Protein AF-A0A434H8F1-F1 (afdb_monomer_lite)

pLDDT: mean 78.07, std 8.5, range [46.41, 91.88]

Structure (mmCIF, N/CA/C/O backbone):
data_AF-A0A434H8F1-F1
#
_entry.id   AF-A0A434H8F1-F1
#
loop_
_atom_site.group_PDB
_atom_site.id
_atom_site.type_symbol
_atom_site.label_atom_id
_atom_site.label_alt_id
_atom_site.label_comp_id
_atom_site.label_asym_id
_atom_site.label_entity_id
_atom_site.label_seq_id
_atom_site.pdbx_PDB_ins_code
_atom_site.Cartn_x
_atom_site.Cartn_y
_atom_site.Cartn_z
_atom_site.occupancy
_atom_site.B_iso_or_equiv
_atom_site.auth_seq_id
_atom_site.auth_comp_id
_atom_site.auth_asym_id
_atom_site.auth_atom_id
_atom_site.pdbx_PDB_model_num
ATOM 1 N N . MET A 1 1 ? -25.287 5.120 39.510 1.00 46.41 1 MET A N 1
ATOM 2 C CA . MET A 1 1 ? -24.272 5.401 38.469 1.00 46.41 1 MET A CA 1
ATOM 3 C C . MET A 1 1 ? -24.738 4.773 37.165 1.00 46.41 1 MET A C 1
ATOM 5 O O . MET A 1 1 ? -24.973 3.571 37.149 1.00 46.41 1 MET A O 1
ATOM 9 N N . ALA A 1 2 ? -24.946 5.559 36.106 1.00 62.62 2 ALA A N 1
ATOM 10 C CA . ALA A 1 2 ? -25.334 5.015 34.805 1.00 62.62 2 ALA A CA 1
ATOM 11 C C . ALA A 1 2 ? -24.105 4.380 34.135 1.00 62.62 2 ALA A C 1
ATOM 13 O O . ALA A 1 2 ? -23.094 5.046 33.920 1.00 62.62 2 ALA A O 1
ATOM 14 N N . LYS A 1 3 ? -24.167 3.077 33.854 1.00 69.75 3 LYS A N 1
ATOM 15 C CA . LYS A 1 3 ? -23.078 2.332 33.213 1.00 69.75 3 LYS A CA 1
ATOM 16 C C . LYS A 1 3 ? -23.099 2.657 31.719 1.00 69.75 3 LYS A C 1
ATOM 18 O O . LYS A 1 3 ? -24.085 2.356 31.050 1.00 69.75 3 LYS A O 1
ATOM 23 N N . PHE A 1 4 ? -22.042 3.277 31.198 1.00 72.81 4 PHE A N 1
ATOM 24 C CA . PHE A 1 4 ? -21.934 3.573 29.769 1.00 72.81 4 PHE A CA 1
ATOM 25 C C . PHE A 1 4 ? -21.823 2.246 29.000 1.00 72.81 4 PHE A C 1
ATOM 27 O O . PHE A 1 4 ? -20.783 1.592 28.987 1.00 72.81 4 PHE A O 1
ATOM 34 N N . GLN A 1 5 ? -22.943 1.786 28.444 1.00 77.12 5 GLN A N 1
ATOM 35 C CA . GLN A 1 5 ? -23.053 0.537 27.694 1.00 77.12 5 GLN A CA 1
ATOM 36 C C . GLN A 1 5 ? -23.181 0.885 26.212 1.00 77.12 5 GLN A C 1
ATOM 38 O O . GLN A 1 5 ? -24.273 1.143 25.703 1.00 77.12 5 GLN A O 1
ATOM 43 N N . ILE A 1 6 ? -22.048 0.921 25.512 1.00 83.44 6 ILE A N 1
ATOM 44 C CA . ILE A 1 6 ? -22.036 1.027 24.054 1.00 83.44 6 ILE A CA 1
ATOM 45 C C . ILE A 1 6 ? -22.315 -0.358 23.469 1.00 83.44 6 ILE A C 1
ATOM 47 O O . ILE A 1 6 ? -21.645 -1.337 23.798 1.00 83.44 6 ILE A O 1
ATOM 51 N N . SER A 1 7 ? -23.327 -0.459 22.605 1.00 87.69 7 SER A N 1
ATOM 52 C CA . SER A 1 7 ? -23.580 -1.709 21.892 1.00 87.69 7 SER A CA 1
ATOM 53 C C . SER A 1 7 ? -22.547 -1.888 20.782 1.00 87.69 7 SER A C 1
ATOM 55 O O . SER A 1 7 ? -22.160 -0.922 20.119 1.00 87.69 7 SER A O 1
ATOM 57 N N . ARG A 1 8 ? -22.140 -3.138 20.529 1.00 88.81 8 ARG A N 1
ATOM 58 C CA . ARG A 1 8 ? -21.187 -3.475 19.458 1.00 88.81 8 ARG A CA 1
ATOM 59 C C . ARG A 1 8 ? -21.612 -2.893 18.106 1.00 88.81 8 ARG A C 1
ATOM 61 O O . ARG A 1 8 ? -20.768 -2.402 17.371 1.00 88.81 8 ARG A O 1
ATOM 68 N N . ARG A 1 9 ? -22.919 -2.876 17.807 1.00 90.56 9 ARG A N 1
ATOM 69 C CA . ARG A 1 9 ? -23.460 -2.233 16.597 1.00 90.56 9 ARG A CA 1
ATOM 70 C C . ARG A 1 9 ? -23.191 -0.729 16.573 1.00 90.56 9 ARG A C 1
ATOM 72 O O . ARG A 1 9 ? -22.653 -0.255 15.590 1.00 90.56 9 ARG A O 1
ATOM 79 N N . LYS A 1 10 ? -23.498 0.009 17.647 1.00 87.56 10 LYS A N 1
ATOM 80 C CA . LYS A 1 10 ? -23.256 1.463 17.700 1.00 87.56 10 LYS A CA 1
ATOM 81 C C . LYS A 1 10 ? -21.769 1.804 17.590 1.00 87.56 10 LYS A C 1
ATOM 83 O O . LYS A 1 10 ? -21.426 2.760 16.907 1.00 87.56 10 LYS A O 1
ATOM 88 N N . PHE A 1 11 ? -20.904 0.998 18.209 1.00 91.06 11 PHE A N 1
ATOM 89 C CA . PHE A 1 11 ? -19.456 1.137 18.056 1.00 91.06 11 PHE A CA 1
ATOM 90 C C . PHE A 1 11 ? -19.018 0.920 16.607 1.00 91.06 11 PHE A C 1
ATOM 92 O O . PHE A 1 11 ? -18.365 1.785 16.039 1.00 91.06 11 PHE A O 1
ATOM 99 N N . LEU A 1 12 ? -19.415 -0.200 15.994 1.00 91.88 12 LEU A N 1
ATOM 100 C CA . LEU A 1 12 ? -19.031 -0.524 14.620 1.00 91.88 12 LEU A CA 1
ATOM 101 C C . LEU A 1 12 ? -19.571 0.497 13.616 1.00 91.88 12 LEU A C 1
ATOM 103 O O . LEU A 1 12 ? -18.838 0.889 12.720 1.00 91.88 12 LEU A O 1
ATOM 107 N N . THR A 1 13 ? -20.806 0.972 13.792 1.00 87.94 13 THR A N 1
ATOM 108 C CA . THR A 1 13 ? -21.394 2.018 12.944 1.00 87.94 13 THR A CA 1
ATOM 109 C C . THR A 1 13 ? -20.677 3.360 13.111 1.00 87.94 13 THR A C 1
ATOM 111 O O . THR A 1 13 ? -20.402 4.035 12.123 1.00 87.94 13 THR A O 1
ATOM 114 N N . GLY A 1 14 ? -20.335 3.750 14.343 1.00 85.88 14 GLY A N 1
ATOM 115 C CA . GLY A 1 14 ? -19.545 4.960 14.587 1.00 85.88 14 GLY A CA 1
ATOM 116 C C . GLY A 1 14 ? -18.138 4.860 13.993 1.00 85.88 14 GLY A C 1
ATOM 117 O O . GLY A 1 14 ? -17.682 5.784 13.326 1.00 85.88 14 GLY A O 1
ATOM 118 N N . ALA A 1 15 ? -17.484 3.709 14.163 1.00 82.75 15 ALA A N 1
ATOM 119 C CA . ALA A 1 15 ? -16.169 3.434 13.597 1.00 82.75 15 ALA A CA 1
ATOM 120 C C . ALA A 1 15 ? -16.194 3.440 12.062 1.00 82.75 15 ALA A C 1
ATOM 122 O O . ALA A 1 15 ? -15.338 4.072 11.453 1.00 82.75 15 ALA A O 1
ATOM 123 N N . SER A 1 16 ? -17.189 2.809 11.427 1.00 80.25 16 SER A N 1
ATOM 124 C CA . SER A 1 16 ? -17.308 2.806 9.965 1.00 80.25 16 SER A CA 1
ATOM 125 C C . SER A 1 16 ? -17.526 4.208 9.410 1.00 80.25 16 SER A C 1
ATOM 127 O O . SER A 1 16 ? -16.895 4.570 8.429 1.00 80.25 16 SER A O 1
ATOM 129 N N . LEU A 1 17 ? -18.371 5.023 10.052 1.00 82.69 17 LEU A N 1
ATOM 130 C CA . LEU A 1 17 ? -18.592 6.405 9.619 1.00 82.69 17 LEU A CA 1
ATOM 131 C C . LEU A 1 17 ? -17.332 7.264 9.790 1.00 82.69 17 LEU A C 1
ATOM 133 O O . LEU A 1 17 ? -17.008 8.042 8.897 1.00 82.69 17 LEU A O 1
ATOM 137 N N . GLY A 1 18 ? -16.593 7.088 10.890 1.00 79.69 18 GLY A N 1
ATOM 138 C CA . GLY A 1 18 ? -15.317 7.772 11.109 1.00 79.69 18 GLY A CA 1
ATOM 139 C C . GLY A 1 18 ? -14.251 7.383 10.083 1.00 79.69 18 GLY A C 1
ATOM 140 O O . GLY A 1 18 ? -13.620 8.256 9.494 1.00 79.69 18 GLY A O 1
ATOM 141 N N . VAL A 1 19 ? -14.088 6.084 9.813 1.00 78.00 19 VAL A N 1
ATOM 142 C CA . VAL A 1 19 ? -13.131 5.577 8.814 1.00 78.00 19 VAL A CA 1
ATOM 143 C C . VAL A 1 19 ? -13.506 6.036 7.406 1.00 78.00 19 VAL A C 1
ATOM 145 O O . VAL A 1 19 ? -12.635 6.505 6.679 1.00 78.00 19 VAL A O 1
ATOM 148 N N . SER A 1 20 ? -14.787 5.971 7.028 1.00 73.38 20 SER A N 1
ATOM 149 C CA . SER A 1 20 ? -15.252 6.473 5.731 1.00 73.38 20 SER A CA 1
ATOM 150 C C . SER A 1 20 ? -15.015 7.974 5.585 1.00 73.38 20 SER A C 1
ATOM 152 O O . SER A 1 20 ? -14.593 8.412 4.521 1.00 73.38 20 SER A O 1
ATOM 154 N N . GLY A 1 21 ? -15.230 8.758 6.648 1.00 71.69 21 GLY A N 1
ATOM 155 C CA . GLY A 1 21 ? -14.920 10.189 6.665 1.00 71.69 21 GLY A CA 1
ATOM 156 C C . GLY A 1 21 ? -13.433 10.470 6.447 1.00 71.69 21 GLY A C 1
ATOM 157 O O . GLY A 1 21 ? -13.095 11.309 5.619 1.00 71.69 21 GLY A O 1
ATOM 158 N N . ILE A 1 22 ? -12.554 9.714 7.113 1.00 70.81 22 ILE A N 1
ATOM 159 C CA . ILE A 1 22 ? -11.095 9.818 6.942 1.00 70.81 22 ILE A CA 1
ATOM 160 C C . ILE A 1 22 ? -10.667 9.409 5.528 1.00 70.81 22 ILE A C 1
ATOM 162 O O . ILE A 1 22 ? -9.817 10.068 4.937 1.00 70.81 22 ILE A O 1
ATOM 166 N N . MET A 1 23 ? -11.252 8.348 4.963 1.00 69.56 23 MET A N 1
ATOM 167 C CA . MET A 1 23 ? -10.977 7.940 3.582 1.00 69.56 23 MET A CA 1
ATOM 168 C C . MET A 1 23 ? -11.450 8.984 2.567 1.00 69.56 23 MET A C 1
ATOM 170 O O . MET A 1 23 ? -10.723 9.277 1.624 1.00 69.56 23 MET A O 1
ATOM 174 N N . LEU A 1 24 ? -12.626 9.583 2.777 1.00 70.12 24 LEU A N 1
ATOM 175 C CA . LEU A 1 24 ? -13.155 10.654 1.927 1.00 70.12 24 LEU A CA 1
ATOM 176 C C . LEU A 1 24 ? -12.305 11.932 2.013 1.00 70.12 24 LEU A C 1
ATOM 178 O O . LEU A 1 24 ? -12.063 12.560 0.987 1.00 70.12 24 LEU A O 1
ATOM 182 N N . SER A 1 25 ? -11.793 12.294 3.196 1.00 67.38 25 SER A N 1
ATOM 183 C CA . SER A 1 25 ? -10.816 13.387 3.356 1.00 67.38 25 SER A CA 1
ATOM 184 C C . SER A 1 25 ? -9.388 12.993 2.970 1.00 67.38 25 SER A C 1
ATOM 186 O O . SER A 1 25 ? -8.493 13.835 2.954 1.00 67.38 25 SER A O 1
ATOM 188 N N . GLY A 1 26 ? -9.150 11.710 2.697 1.00 62.59 26 GLY A N 1
ATOM 189 C CA . GLY A 1 26 ? -7.825 11.159 2.450 1.00 62.59 26 GLY A CA 1
ATOM 190 C C . GLY A 1 26 ? -7.153 11.787 1.237 1.00 62.59 26 GLY A C 1
ATOM 191 O O . GLY A 1 26 ? -5.937 11.923 1.235 1.00 62.59 26 GLY A O 1
ATOM 192 N N . CYS A 1 27 ? -7.929 12.238 0.249 1.00 65.00 27 CYS A N 1
ATOM 193 C CA . CYS A 1 27 ? -7.361 12.894 -0.922 1.00 65.00 27 CYS A CA 1
ATOM 194 C C . CYS A 1 27 ? -6.577 14.154 -0.528 1.00 65.00 27 CYS A C 1
ATOM 196 O O . CYS A 1 27 ? -5.430 14.260 -0.920 1.00 65.00 27 CYS A O 1
ATOM 198 N N . ASP A 1 28 ? -7.132 15.028 0.318 1.00 68.56 28 ASP A N 1
ATOM 199 C CA . ASP A 1 28 ? -6.480 16.274 0.764 1.00 68.56 28 ASP A CA 1
ATOM 200 C C . ASP A 1 28 ? -5.401 16.019 1.838 1.00 68.56 28 ASP A C 1
ATOM 202 O O . ASP A 1 28 ? -4.301 16.569 1.799 1.00 68.56 28 ASP A O 1
ATOM 206 N N . ALA A 1 29 ? -5.665 15.096 2.771 1.00 67.06 29 ALA A N 1
ATOM 207 C CA . ALA A 1 29 ? -4.721 14.757 3.840 1.00 67.06 29 ALA A CA 1
ATOM 208 C C . ALA A 1 29 ? -3.443 14.068 3.325 1.00 67.06 29 ALA A C 1
ATOM 210 O O . ALA A 1 29 ? -2.361 14.254 3.893 1.00 67.06 29 ALA A O 1
ATOM 211 N N . PHE A 1 30 ? -3.560 13.266 2.263 1.00 67.81 30 PHE A N 1
ATOM 212 C CA . PHE A 1 30 ? -2.426 12.590 1.643 1.00 67.81 30 PHE A CA 1
ATOM 213 C C . PHE A 1 30 ? -1.856 13.336 0.436 1.00 67.81 30 PHE A C 1
ATOM 215 O O . PHE A 1 30 ? -0.745 12.995 0.049 1.00 67.81 30 PHE A O 1
ATOM 222 N N . ASP A 1 31 ? -2.521 14.359 -0.115 1.00 71.25 31 ASP A N 1
ATOM 223 C CA . ASP A 1 31 ? -2.035 15.097 -1.294 1.00 71.25 31 ASP A CA 1
ATOM 224 C C . ASP A 1 31 ? -0.615 15.641 -1.080 1.00 71.25 31 ASP A C 1
ATOM 226 O O . ASP A 1 31 ? 0.317 15.325 -1.821 1.00 71.25 31 ASP A O 1
ATOM 230 N N . SER A 1 32 ? -0.407 16.343 0.039 1.00 67.38 32 SER A N 1
ATOM 231 C CA . SER A 1 32 ? 0.911 16.878 0.419 1.00 67.38 32 SER A CA 1
ATOM 232 C C . SER A 1 32 ? 1.967 15.789 0.647 1.00 67.38 32 SER A C 1
ATOM 234 O O . SER A 1 32 ? 3.147 15.990 0.360 1.00 67.38 32 SER A O 1
ATOM 236 N N . GLN A 1 33 ? 1.541 14.606 1.099 1.00 69.31 33 GLN A N 1
ATOM 237 C CA . GLN A 1 33 ? 2.412 13.467 1.398 1.00 69.31 33 GLN A CA 1
ATOM 238 C C . GLN A 1 33 ? 2.622 12.540 0.201 1.00 69.31 33 GLN A C 1
ATOM 240 O O . GLN A 1 33 ? 3.524 11.709 0.242 1.00 69.31 33 GLN A O 1
ATOM 245 N N . LEU A 1 34 ? 1.852 12.683 -0.871 1.00 71.69 34 LEU A N 1
ATOM 246 C CA . LEU A 1 34 ? 1.981 11.930 -2.118 1.00 71.69 34 LEU A CA 1
ATOM 247 C C . LEU A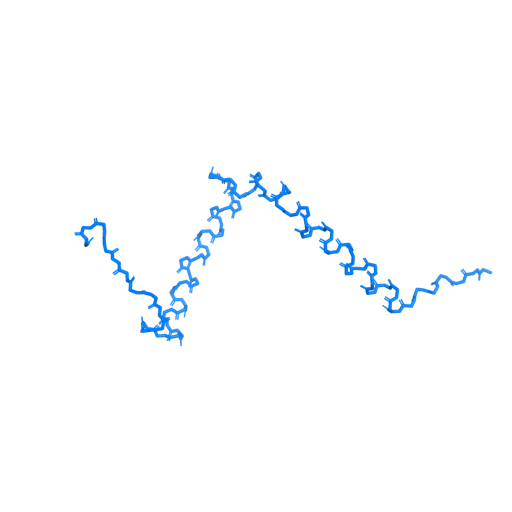 1 34 ? 2.488 12.806 -3.273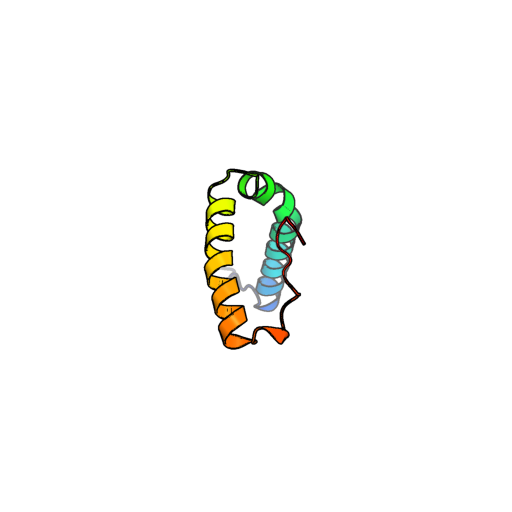 1.00 71.69 34 LEU A C 1
ATOM 249 O O . LEU A 1 34 ? 2.636 12.306 -4.391 1.00 71.69 34 LEU A O 1
ATOM 253 N N . GLY A 1 35 ? 2.789 14.080 -3.005 1.00 72.38 35 GLY A N 1
ATOM 254 C CA . GLY A 1 35 ? 3.453 14.986 -3.934 1.00 72.38 35 GLY A CA 1
ATOM 255 C C . GLY A 1 35 ? 4.817 14.467 -4.404 1.00 72.38 35 GLY A C 1
ATOM 256 O O . GLY A 1 35 ? 5.500 13.703 -3.720 1.00 72.38 35 GLY A O 1
ATOM 257 N N . VAL A 1 36 ? 5.224 14.878 -5.606 1.00 66.62 36 VAL A N 1
ATOM 258 C CA . VAL A 1 36 ? 6.518 14.494 -6.189 1.00 66.62 36 VAL A CA 1
ATOM 259 C C . VAL A 1 36 ? 7.651 15.000 -5.287 1.00 66.62 36 VAL A C 1
ATOM 261 O O . VAL A 1 36 ? 7.760 16.198 -5.041 1.00 66.62 36 VAL A O 1
ATOM 264 N N . GLY A 1 37 ? 8.482 14.081 -4.783 1.00 63.62 37 GLY A N 1
ATOM 265 C CA . GLY A 1 37 ? 9.592 14.384 -3.869 1.00 63.62 37 GLY A CA 1
ATOM 266 C C . GLY A 1 37 ? 9.278 14.245 -2.373 1.00 63.62 37 GLY A C 1
ATOM 267 O O . GLY A 1 37 ? 10.162 14.485 -1.551 1.00 63.62 37 GLY A O 1
ATOM 268 N N . SER A 1 38 ? 8.063 13.842 -1.987 1.00 74.56 38 SER A N 1
ATOM 269 C CA . SER A 1 38 ? 7.739 13.548 -0.588 1.00 74.56 38 SER A CA 1
ATOM 270 C C . SER A 1 38 ? 8.312 12.189 -0.139 1.00 74.56 38 SER A C 1
ATOM 272 O O . SER A 1 38 ? 8.361 11.215 -0.893 1.00 74.56 38 SER A O 1
ATOM 274 N N . GLY A 1 39 ? 8.711 12.082 1.132 1.00 79.94 39 GLY A N 1
ATOM 275 C CA . GLY A 1 39 ? 9.316 10.850 1.661 1.00 79.94 39 GLY A CA 1
ATOM 276 C C . GLY A 1 39 ? 8.383 9.631 1.641 1.00 79.94 39 GLY A C 1
ATOM 277 O O . GLY A 1 39 ? 8.839 8.511 1.415 1.00 79.94 39 GLY A O 1
ATOM 278 N N . LEU A 1 40 ? 7.072 9.834 1.829 1.00 80.00 40 LEU A N 1
ATOM 279 C CA . LEU A 1 40 ? 6.089 8.747 1.764 1.00 80.00 40 LEU A CA 1
ATOM 280 C C . LEU A 1 40 ? 5.924 8.221 0.330 1.00 80.00 40 LEU A C 1
ATOM 282 O O . LEU A 1 40 ? 5.869 7.008 0.137 1.00 80.00 40 LEU A O 1
ATOM 286 N N . ARG A 1 41 ? 5.911 9.107 -0.674 1.00 79.94 41 ARG A N 1
ATOM 287 C CA . ARG A 1 41 ? 5.904 8.732 -2.095 1.00 79.94 41 ARG A CA 1
ATOM 288 C C . ARG A 1 41 ? 7.140 7.904 -2.439 1.00 79.94 41 ARG A C 1
ATOM 290 O O . ARG A 1 41 ? 6.987 6.802 -2.953 1.00 79.94 41 ARG A O 1
ATOM 297 N N . SER A 1 42 ? 8.336 8.367 -2.068 1.00 82.31 42 SER A N 1
ATOM 298 C CA . SER A 1 42 ? 9.583 7.625 -2.311 1.00 82.31 42 SER A CA 1
ATOM 299 C C . SER A 1 42 ? 9.600 6.248 -1.639 1.00 82.31 42 SER A C 1
ATOM 301 O O . SER A 1 42 ? 10.080 5.278 -2.223 1.00 82.31 42 SER A O 1
ATOM 303 N N . PHE A 1 43 ? 9.056 6.131 -0.423 1.00 86.00 43 PHE A N 1
ATOM 304 C CA . PHE A 1 43 ? 8.928 4.842 0.256 1.00 86.00 43 PHE A CA 1
ATOM 305 C C . PHE A 1 43 ? 7.995 3.882 -0.498 1.00 86.00 43 PHE A C 1
ATOM 307 O O . PHE A 1 43 ? 8.356 2.726 -0.727 1.00 86.00 43 PHE A O 1
ATOM 314 N N . LEU A 1 44 ? 6.817 4.361 -0.910 1.00 84.44 44 LEU A N 1
ATOM 315 C CA . LEU A 1 44 ? 5.851 3.570 -1.677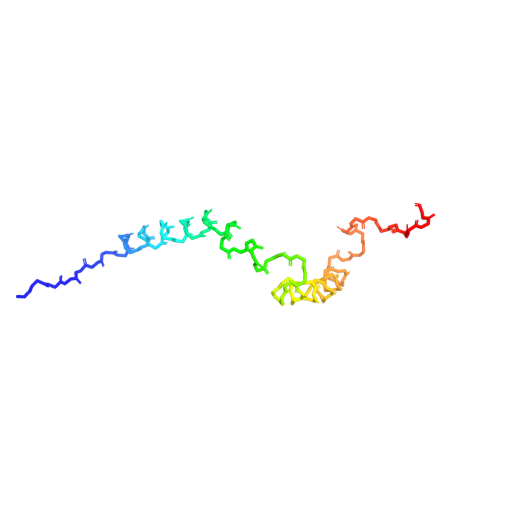 1.00 84.44 44 LEU A CA 1
ATOM 316 C C . LEU A 1 44 ? 6.403 3.168 -3.054 1.00 84.44 44 LEU A C 1
ATOM 318 O O . LEU A 1 44 ? 6.236 2.022 -3.467 1.00 84.44 44 LEU A O 1
ATOM 322 N N . GLU A 1 45 ? 7.111 4.068 -3.738 1.00 83.62 45 GLU A N 1
ATOM 323 C CA . GLU A 1 45 ? 7.789 3.783 -5.009 1.00 83.62 45 GLU A CA 1
ATOM 324 C C . GLU A 1 45 ? 8.854 2.691 -4.846 1.00 83.62 45 GLU A C 1
ATOM 326 O O . GLU A 1 45 ? 8.916 1.758 -5.647 1.00 83.62 45 GLU A O 1
ATOM 331 N N . ASN A 1 46 ? 9.637 2.730 -3.765 1.00 82.88 46 ASN A N 1
ATOM 332 C CA . ASN A 1 46 ? 10.634 1.695 -3.491 1.00 82.88 46 ASN A CA 1
ATOM 333 C C . ASN A 1 46 ? 9.984 0.330 -3.183 1.00 82.88 46 ASN A C 1
ATOM 335 O O . ASN A 1 46 ? 10.457 -0.718 -3.630 1.00 82.88 46 ASN A O 1
ATOM 339 N N . ALA A 1 47 ? 8.849 0.326 -2.475 1.00 82.56 47 ALA A N 1
ATOM 340 C CA . ALA A 1 47 ? 8.064 -0.886 -2.239 1.00 82.56 47 ALA A CA 1
ATOM 341 C C . ALA A 1 47 ? 7.481 -1.479 -3.538 1.00 82.56 47 ALA A C 1
ATOM 343 O O . ALA A 1 47 ? 7.292 -2.698 -3.632 1.00 82.56 47 ALA A O 1
ATOM 344 N N . ASN A 1 48 ? 7.245 -0.650 -4.560 1.00 80.75 48 ASN A N 1
ATOM 345 C CA . ASN A 1 48 ? 6.736 -1.104 -5.850 1.00 80.75 48 ASN A CA 1
ATOM 346 C C . ASN A 1 48 ? 7.741 -2.012 -6.576 1.00 80.75 48 ASN A C 1
ATOM 348 O O . ASN A 1 48 ? 7.346 -3.030 -7.129 1.00 80.75 48 ASN A O 1
ATOM 352 N N . GLY A 1 49 ? 9.048 -1.732 -6.497 1.00 80.69 49 GLY A N 1
ATOM 353 C CA . GLY A 1 49 ? 10.073 -2.586 -7.113 1.00 80.69 49 GLY A CA 1
ATOM 354 C C . GLY A 1 49 ? 10.100 -4.011 -6.543 1.00 80.69 49 GLY A C 1
ATOM 355 O O . GLY A 1 49 ? 10.207 -4.988 -7.289 1.00 80.69 49 GLY A O 1
ATOM 356 N N . LEU A 1 50 ? 9.957 -4.147 -5.219 1.00 79.88 50 LEU A N 1
ATOM 357 C CA . LEU A 1 50 ? 9.872 -5.454 -4.557 1.00 79.88 50 LEU A CA 1
ATOM 358 C C . LEU A 1 50 ? 8.570 -6.177 -4.919 1.00 79.88 50 LEU A C 1
ATOM 360 O O . LEU A 1 50 ? 8.588 -7.367 -5.235 1.00 79.88 50 LEU A O 1
ATOM 364 N N . THR A 1 51 ? 7.454 -5.448 -4.900 1.00 83.25 51 THR A N 1
ATOM 365 C CA . THR A 1 51 ? 6.127 -5.993 -5.208 1.00 83.25 51 THR A CA 1
ATOM 366 C C . THR A 1 51 ? 6.050 -6.462 -6.656 1.00 83.25 51 THR A C 1
ATOM 368 O O . THR A 1 51 ? 5.619 -7.582 -6.901 1.00 83.25 51 THR A O 1
ATOM 371 N N . TYR A 1 52 ? 6.560 -5.671 -7.597 1.00 83.88 52 TYR A N 1
ATOM 372 C CA . TYR A 1 52 ? 6.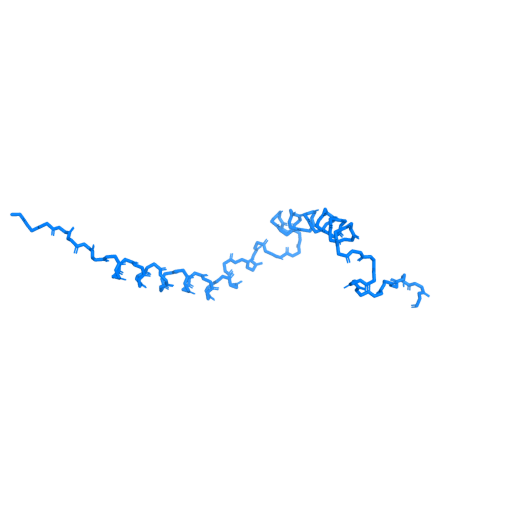640 -6.009 -9.015 1.00 83.88 52 TYR A CA 1
ATOM 373 C C . TYR A 1 52 ? 7.427 -7.308 -9.253 1.00 83.88 52 TYR A C 1
ATOM 375 O O . TYR A 1 52 ? 6.978 -8.208 -9.966 1.00 83.88 52 TYR A O 1
ATOM 383 N N . ARG A 1 53 ? 8.583 -7.469 -8.591 1.00 83.94 53 ARG A N 1
ATOM 384 C CA . ARG A 1 53 ? 9.365 -8.716 -8.663 1.00 83.94 53 ARG A CA 1
ATOM 385 C C . ARG A 1 53 ? 8.606 -9.903 -8.077 1.00 83.94 53 ARG A C 1
ATOM 387 O O . ARG A 1 53 ? 8.587 -10.968 -8.686 1.00 83.94 53 ARG A O 1
ATOM 394 N N . ALA A 1 54 ? 7.976 -9.728 -6.917 1.00 86.19 54 ALA A N 1
ATOM 395 C CA . ALA A 1 54 ? 7.182 -10.778 -6.287 1.00 86.19 54 ALA A CA 1
ATOM 396 C C . ALA A 1 54 ? 5.981 -11.185 -7.157 1.00 86.19 54 ALA A C 1
ATOM 398 O O . ALA A 1 54 ? 5.726 -12.374 -7.329 1.00 86.19 54 ALA A O 1
ATOM 399 N N . GLN A 1 55 ? 5.291 -10.217 -7.762 1.00 85.50 55 GLN A N 1
ATOM 400 C CA . GLN A 1 55 ? 4.198 -10.448 -8.705 1.00 85.50 55 GLN A CA 1
ATOM 401 C C . GLN A 1 55 ? 4.678 -11.241 -9.918 1.00 85.50 55 GLN A C 1
ATOM 403 O O . GLN A 1 55 ? 4.057 -12.240 -10.267 1.00 85.50 55 GLN A O 1
ATOM 408 N N . ARG A 1 56 ? 5.824 -10.880 -10.505 1.00 84.00 56 ARG A N 1
ATOM 409 C CA . ARG A 1 56 ? 6.375 -11.603 -11.659 1.00 84.00 56 ARG A CA 1
ATOM 410 C C . ARG A 1 56 ? 6.796 -13.035 -11.325 1.00 84.00 56 ARG A C 1
ATOM 412 O O . ARG A 1 56 ? 6.655 -13.918 -12.165 1.00 84.00 56 ARG A O 1
ATOM 419 N N . LEU A 1 57 ? 7.275 -13.270 -10.103 1.00 85.88 57 LEU A N 1
ATOM 420 C CA . LEU A 1 57 ? 7.627 -14.608 -9.619 1.00 85.88 57 LEU A CA 1
ATOM 421 C C . LEU A 1 57 ? 6.395 -15.479 -9.338 1.00 85.88 57 LEU A C 1
ATOM 423 O O . LEU A 1 57 ? 6.419 -16.668 -9.638 1.00 85.88 57 LEU A O 1
ATOM 427 N N . LEU A 1 58 ? 5.342 -14.910 -8.746 1.00 88.12 58 LEU A N 1
ATOM 428 C CA . LEU A 1 58 ? 4.174 -15.668 -8.283 1.00 88.12 58 LEU A CA 1
ATOM 429 C C . LEU A 1 58 ? 3.084 -15.819 -9.350 1.00 88.12 58 LEU A C 1
ATOM 431 O O . LEU A 1 58 ? 2.501 -16.891 -9.473 1.00 88.12 58 LEU A O 1
ATOM 435 N N . ALA A 1 59 ? 2.786 -14.752 -10.094 1.00 83.81 59 ALA A N 1
ATOM 436 C CA . ALA A 1 59 ? 1.739 -14.735 -11.117 1.00 83.81 59 ALA A CA 1
ATOM 437 C C . ALA A 1 59 ? 2.254 -15.150 -12.506 1.00 83.81 59 ALA A C 1
ATOM 439 O O . ALA A 1 59 ? 1.455 -15.442 -13.393 1.00 83.81 59 ALA A O 1
ATOM 44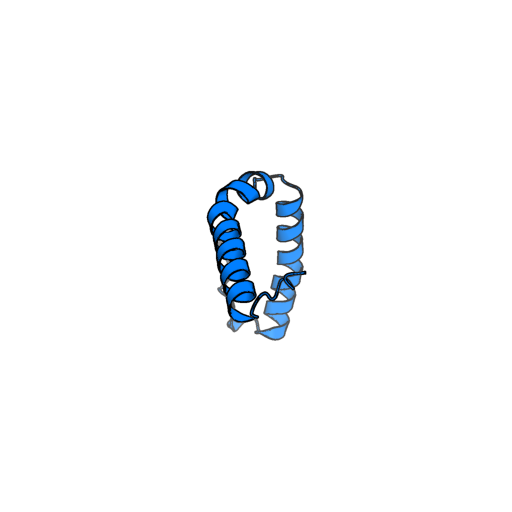0 N N . GLY A 1 60 ? 3.577 -15.202 -12.689 1.00 76.19 60 GLY A N 1
ATOM 441 C CA . GLY A 1 60 ? 4.211 -15.468 -13.976 1.00 76.19 60 GLY A CA 1
ATOM 442 C C . GLY A 1 60 ? 4.295 -14.224 -14.865 1.00 76.19 60 GLY A C 1
ATOM 443 O O . GLY A 1 60 ? 3.598 -13.227 -14.675 1.00 76.19 60 GLY A O 1
ATOM 444 N N . SER A 1 61 ? 5.192 -14.273 -15.848 1.00 72.38 61 SER A N 1
ATOM 445 C CA . SER A 1 61 ? 5.454 -13.168 -16.778 1.00 72.38 61 SER A CA 1
ATOM 446 C C . SER A 1 61 ? 4.298 -12.870 -17.732 1.00 72.38 61 SER A C 1
ATOM 448 O O . SER A 1 61 ? 4.174 -11.728 -18.162 1.00 72.38 61 SER A O 1
ATOM 450 N N . ASP A 1 62 ? 3.453 -13.861 -18.018 1.00 74.88 62 ASP A N 1
ATOM 451 C CA . ASP A 1 62 ? 2.365 -13.756 -19.001 1.00 74.88 62 ASP A CA 1
ATOM 452 C C . ASP A 1 62 ? 1.071 -13.177 -18.408 1.00 74.88 62 ASP A C 1
ATOM 454 O O . ASP A 1 62 ? 0.153 -12.812 -19.138 1.00 74.88 62 ASP A O 1
ATOM 458 N N . ALA A 1 63 ? 0.987 -13.083 -17.077 1.00 79.50 63 ALA A N 1
ATOM 459 C CA . ALA A 1 63 ? -0.151 -12.489 -16.377 1.00 79.50 63 ALA A CA 1
ATOM 460 C C . ALA A 1 63 ? -0.053 -10.957 -16.261 1.00 79.50 63 ALA A C 1
ATOM 462 O O . ALA A 1 63 ? -1.018 -10.309 -15.855 1.00 79.50 63 ALA A O 1
ATOM 463 N N . GLN A 1 64 ? 1.108 -10.376 -16.582 1.00 77.62 64 GLN A N 1
ATOM 464 C CA . GLN A 1 64 ? 1.348 -8.935 -16.531 1.00 77.62 64 GLN A CA 1
ATOM 465 C C . GLN A 1 64 ? 1.322 -8.321 -17.933 1.00 77.62 64 GLN A C 1
ATOM 467 O O . GLN A 1 64 ? 1.542 -9.006 -18.930 1.00 77.62 64 GLN A O 1
ATOM 472 N N . ALA A 1 65 ? 1.047 -7.018 -18.006 1.00 81.75 65 ALA A N 1
ATOM 473 C CA . ALA A 1 65 ? 1.054 -6.294 -19.271 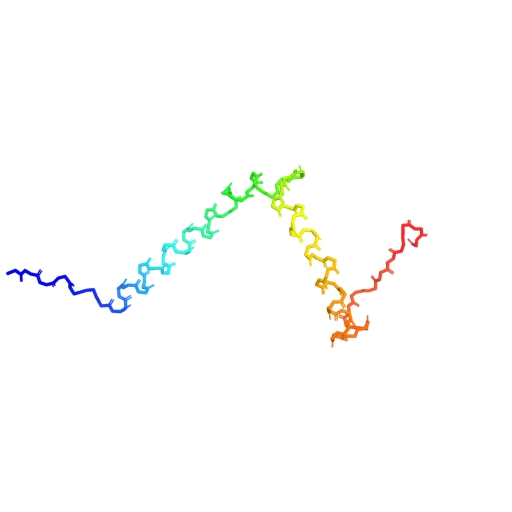1.00 81.75 65 ALA A CA 1
ATOM 474 C C . ALA A 1 65 ? 2.443 -6.368 -19.949 1.00 81.75 65 ALA A C 1
ATOM 476 O O . ALA A 1 65 ? 3.457 -6.386 -19.243 1.00 81.75 65 ALA A O 1
ATOM 477 N N . PRO A 1 66 ? 2.504 -6.400 -21.295 1.00 81.56 66 PRO A N 1
ATOM 478 C CA . PRO A 1 66 ? 3.762 -6.297 -22.028 1.00 81.56 66 PRO A CA 1
ATOM 479 C C . PRO A 1 66 ? 4.504 -5.009 -21.668 1.00 81.56 66 PRO A C 1
ATOM 481 O O . PRO A 1 66 ? 3.887 -3.950 -21.545 1.00 81.56 66 PRO A O 1
ATOM 484 N N . GLU A 1 67 ? 5.822 -5.107 -21.516 1.00 79.50 67 GLU A N 1
ATOM 485 C CA . GLU A 1 67 ? 6.682 -3.951 -21.276 1.00 79.50 67 GLU A CA 1
ATOM 486 C C . GLU A 1 67 ? 7.391 -3.556 -22.560 1.00 79.50 67 GLU A C 1
ATOM 488 O O . GLU A 1 67 ? 7.856 -4.414 -23.310 1.00 79.50 67 GLU A O 1
ATOM 493 N N . PHE A 1 68 ? 7.467 -2.251 -22.776 1.00 85.50 68 PHE A N 1
ATOM 494 C CA . PHE A 1 68 ? 8.109 -1.634 -23.921 1.00 85.50 68 PHE A CA 1
ATOM 495 C C . PHE A 1 68 ? 9.248 -0.768 -23.407 1.00 85.50 68 PHE A C 1
ATOM 497 O O . PHE A 1 68 ? 9.122 -0.092 -22.380 1.00 85.50 68 PHE A O 1
ATOM 504 N N . THR A 1 69 ? 10.378 -0.824 -24.093 1.00 87.56 69 THR A N 1
ATOM 505 C CA . THR A 1 69 ? 11.478 0.102 -23.864 1.00 87.56 69 THR A CA 1
ATOM 506 C C . THR A 1 69 ? 11.107 1.477 -24.413 1.00 87.56 69 THR A C 1
ATOM 508 O O . THR A 1 69 ? 10.181 1.624 -25.203 1.00 87.56 69 THR A O 1
ATOM 511 N N . GLU A 1 70 ? 11.852 2.510 -24.025 1.00 82.94 70 GLU A N 1
ATOM 512 C CA . GLU A 1 70 ? 11.647 3.866 -24.558 1.00 82.94 70 GLU A CA 1
ATOM 513 C C . GLU A 1 70 ? 11.845 3.961 -26.083 1.00 82.94 70 GLU A C 1
ATOM 515 O O . GLU A 1 70 ? 11.453 4.955 -26.689 1.00 82.94 70 GLU A O 1
ATOM 520 N N . ALA A 1 71 ? 12.481 2.955 -26.690 1.00 86.50 71 ALA A N 1
ATOM 521 C CA . ALA A 1 71 ? 12.768 2.889 -28.117 1.00 86.50 71 ALA A CA 1
ATOM 522 C C . ALA A 1 71 ? 11.799 1.987 -28.908 1.00 86.50 71 ALA A C 1
ATOM 524 O O . ALA A 1 71 ? 11.920 1.948 -30.134 1.00 86.50 71 ALA A O 1
ATOM 525 N N . ASP A 1 72 ? 10.902 1.259 -28.229 1.00 69.62 72 ASP A N 1
ATOM 526 C CA . ASP A 1 72 ? 9.898 0.381 -28.854 1.00 69.62 72 ASP A CA 1
ATOM 527 C C . ASP A 1 72 ? 8.632 1.132 -29.304 1.00 69.62 72 ASP A C 1
ATOM 529 O O . ASP A 1 72 ? 8.293 2.183 -28.707 1.00 69.62 72 ASP A O 1
#

Sequence (72 aa):
MAKFQISRRKFLTGASLGVSGIMLSGCDAFDSQLGVGSGLRSFLENANGLTYRAQRLLAGSDAQAPEFTEAD

Secondary structure (DSSP, 8-state):
-------HHHHHHHHHHHHHHHHHTHHHHHHHHHSTT-HHHHHHHHHHHHHHHHHHHHH-GGGSPPP--TT-

Foldseek 3Di:
DDDPDDDPVNVVVVVVVVVVVCVVCVCVVCVVCCPDPHPNVVVVVVVVVVVVVVCCVPVNPVNDDDDDDPVD

Radius of gyration: 21.3 Å; chains: 1; bounding box: 38×32×67 Å